Protein AF-A0A2V7VTJ4-F1 (afdb_monomer)

Solvent-accessible surface area (backbone atoms only — not comparable to full-atom values): 4574 Å² total; per-residue (Å²): 130,72,68,74,44,73,48,81,47,65,38,90,84,77,66,50,44,30,33,44,32,30,50,51,58,85,86,41,62,72,40,81,42,83,44,61,38,77,88,78,62,45,80,44,79,45,78,41,30,57,72,19,83,80,65,50,45,74,43,72,48,92,68,78,75,81,79,79,72,78,77,129

Foldseek 3Di:
DQDKDWDWDADPPPRFIKIKIFRDDPVAAWDWDWDAQPPPRDTDIDTDGPPRVVVIDIGGDDDDDPPPPPPD

Radius of gyration: 14.03 Å; Cα contacts (8 Å, 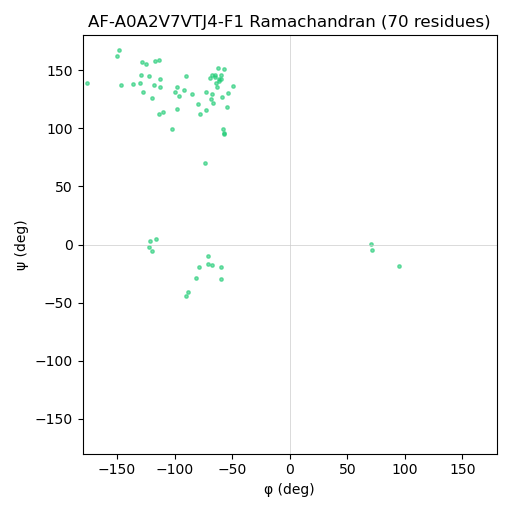|Δi|>4): 127; chains: 1; bounding box: 27×25×47 Å

Secondary structure (DSSP, 8-state):
-PPPEEEEEE-TTT--EEEEEE---TTSPEEEEEEE-TTT--EEEEEEETTGGGT-EEEE---PPP------

Structure (mmCIF, N/CA/C/O backbone):
data_AF-A0A2V7VTJ4-F1
#
_entry.id   AF-A0A2V7VTJ4-F1
#
loop_
_atom_site.group_PDB
_atom_site.id
_atom_site.type_symbol
_atom_site.label_atom_id
_atom_site.label_alt_id
_atom_site.label_comp_id
_atom_site.label_asym_id
_atom_site.label_entity_id
_atom_site.label_seq_id
_atom_site.pdbx_PDB_ins_code
_atom_site.Cartn_x
_atom_site.Cartn_y
_atom_site.Cartn_z
_atom_site.occupancy
_atom_site.B_iso_or_equiv
_atom_site.auth_seq_id
_atom_site.auth_comp_id
_atom_site.auth_asym_id
_atom_site.auth_atom_id
_atom_site.pdbx_PDB_model_num
ATOM 1 N N . MET A 1 1 ? 6.256 -12.719 -16.309 1.00 50.12 1 MET A N 1
ATOM 2 C CA . MET A 1 1 ? 5.017 -12.392 -15.572 1.00 50.12 1 MET A CA 1
ATOM 3 C C . MET A 1 1 ? 5.450 -11.708 -14.292 1.00 50.12 1 MET A C 1
ATOM 5 O O . MET A 1 1 ? 6.186 -12.335 -13.541 1.00 50.12 1 MET A O 1
ATOM 9 N N . ALA A 1 2 ? 5.111 -10.436 -14.083 1.00 59.56 2 ALA A N 1
ATOM 10 C CA . ALA A 1 2 ? 5.413 -9.783 -12.812 1.00 59.56 2 ALA A CA 1
ATOM 11 C C . ALA A 1 2 ? 4.571 -10.458 -11.718 1.00 59.56 2 ALA A C 1
ATOM 13 O O . ALA A 1 2 ? 3.351 -10.565 -11.856 1.00 59.56 2 ALA A O 1
ATOM 14 N N . ALA A 1 3 ? 5.222 -11.005 -10.692 1.00 74.31 3 ALA A N 1
ATOM 15 C CA . ALA A 1 3 ? 4.519 -11.585 -9.557 1.00 74.31 3 ALA A CA 1
ATOM 16 C C . ALA A 1 3 ? 3.812 -10.454 -8.800 1.00 74.31 3 ALA A C 1
ATOM 18 O O . ALA A 1 3 ? 4.441 -9.445 -8.487 1.00 74.31 3 ALA A O 1
ATOM 19 N N . ARG A 1 4 ? 2.514 -10.615 -8.525 1.00 81.56 4 ARG A N 1
ATOM 20 C CA . ARG A 1 4 ? 1.789 -9.690 -7.648 1.00 81.56 4 ARG A CA 1
ATOM 21 C C . ARG A 1 4 ? 2.382 -9.750 -6.244 1.00 81.56 4 ARG A C 1
ATOM 23 O O . ARG A 1 4 ? 2.648 -10.842 -5.742 1.00 81.56 4 ARG A O 1
ATOM 30 N N . ARG A 1 5 ? 2.577 -8.580 -5.647 1.00 85.62 5 ARG A N 1
ATOM 31 C CA . ARG A 1 5 ? 3.107 -8.371 -4.297 1.00 85.62 5 ARG A CA 1
ATOM 32 C C . ARG A 1 5 ? 2.046 -7.693 -3.442 1.00 85.62 5 ARG A C 1
ATOM 34 O O . ARG A 1 5 ? 1.119 -7.096 -3.993 1.00 85.62 5 ARG A O 1
ATOM 41 N N . ASN A 1 6 ? 2.178 -7.833 -2.130 1.00 87.88 6 ASN A N 1
ATOM 42 C CA . ASN A 1 6 ? 1.349 -7.155 -1.151 1.00 87.88 6 ASN A CA 1
ATOM 43 C C . ASN A 1 6 ? 2.181 -6.597 0.003 1.00 87.88 6 ASN A C 1
ATOM 45 O O . ASN A 1 6 ? 3.033 -7.288 0.565 1.00 87.88 6 ASN A O 1
ATOM 49 N N . GLU A 1 7 ? 1.840 -5.382 0.420 1.00 89.38 7 GLU A N 1
ATOM 50 C CA . GLU A 1 7 ? 2.346 -4.761 1.638 1.00 89.38 7 GLU A CA 1
ATOM 51 C C . GLU A 1 7 ? 1.210 -4.602 2.654 1.00 89.38 7 GLU A C 1
ATOM 53 O O . GLU A 1 7 ? 0.097 -4.193 2.316 1.00 89.38 7 GLU A O 1
ATOM 58 N N . GLN A 1 8 ? 1.477 -4.938 3.919 1.00 92.00 8 GLN A N 1
ATOM 59 C CA . GLN A 1 8 ? 0.501 -4.794 4.999 1.00 92.00 8 GLN A CA 1
ATOM 60 C C . GLN A 1 8 ? 0.648 -3.441 5.687 1.00 92.00 8 GLN A C 1
ATOM 62 O O . GLN A 1 8 ? 1.738 -3.061 6.114 1.00 92.00 8 GLN A O 1
ATOM 67 N N . HIS A 1 9 ? -0.475 -2.761 5.883 1.00 92.12 9 HIS A N 1
ATOM 68 C CA . HIS A 1 9 ? -0.548 -1.453 6.517 1.00 92.12 9 HIS A CA 1
ATOM 69 C C . HIS A 1 9 ? -1.574 -1.445 7.649 1.00 92.12 9 HIS A C 1
ATOM 71 O O . HIS A 1 9 ? -2.513 -2.247 7.695 1.00 92.12 9 HIS A O 1
ATOM 77 N N . ARG A 1 10 ? -1.397 -0.504 8.580 1.00 92.06 10 ARG A N 1
ATOM 78 C CA . ARG A 1 10 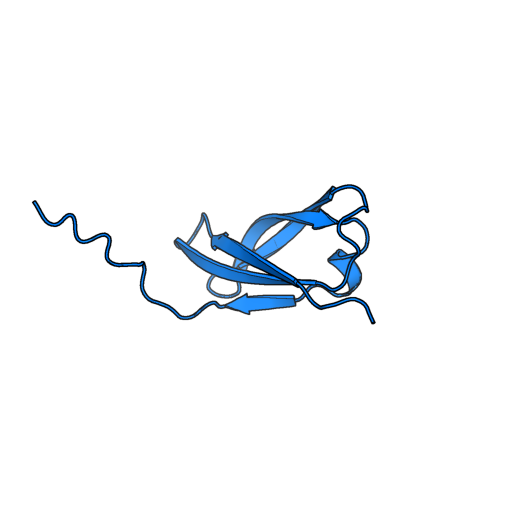? -2.340 -0.240 9.669 1.00 92.06 10 ARG A CA 1
ATOM 79 C C . ARG A 1 10 ? -2.842 1.193 9.552 1.00 92.06 10 ARG A C 1
ATOM 81 O O . ARG A 1 10 ? -2.055 2.135 9.514 1.00 92.06 10 ARG A O 1
ATOM 88 N N . CYS A 1 11 ? -4.160 1.358 9.512 1.00 90.75 11 CYS A N 1
ATOM 89 C CA . CYS A 1 11 ? -4.773 2.674 9.423 1.00 90.75 11 CYS A CA 1
ATOM 90 C C . CYS A 1 11 ? -4.543 3.463 10.726 1.00 90.75 11 CYS A C 1
ATOM 92 O O . CYS A 1 11 ? -4.960 2.993 11.786 1.00 90.75 11 CYS A O 1
ATOM 94 N N . PRO A 1 12 ? -3.974 4.681 10.676 1.00 89.94 12 PRO A N 1
ATOM 95 C CA . PRO A 1 12 ? -3.740 5.500 11.866 1.00 89.94 12 PRO A CA 1
ATOM 96 C C . PRO A 1 12 ? -5.034 6.069 12.467 1.00 89.94 12 PRO A C 1
ATOM 98 O O . PRO A 1 12 ? -5.035 6.501 13.612 1.00 89.94 12 PRO A O 1
ATOM 101 N N . HIS A 1 13 ? -6.139 6.067 11.712 1.00 91.25 13 HIS A N 1
ATOM 102 C CA . HIS A 1 13 ? -7.419 6.621 12.159 1.00 91.25 13 HIS A CA 1
ATOM 103 C C . HIS A 1 13 ? -8.292 5.616 12.916 1.00 91.25 13 HIS A C 1
ATOM 105 O O . HIS A 1 13 ? -8.937 5.985 13.889 1.00 91.25 13 HIS A O 1
ATOM 111 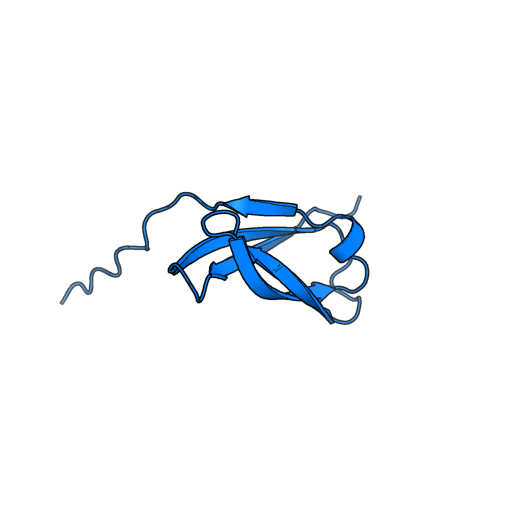N N . CYS A 1 14 ? -8.354 4.363 12.454 1.00 90.44 14 CYS A N 1
ATOM 112 C CA . CYS A 1 14 ? -9.232 3.339 13.038 1.00 90.44 14 CYS A CA 1
ATOM 113 C C . CYS A 1 14 ? -8.494 2.089 13.533 1.00 90.44 14 CYS A C 1
ATOM 115 O O . CYS A 1 14 ? -9.136 1.163 14.016 1.00 90.44 14 CYS A O 1
ATOM 117 N N . GLY A 1 15 ? -7.171 2.007 13.358 1.00 89.75 15 GLY A N 1
ATOM 118 C CA . GLY A 1 15 ? -6.364 0.849 13.756 1.00 89.75 15 GLY A CA 1
ATOM 119 C C . GLY A 1 15 ? -6.554 -0.406 12.895 1.00 89.75 15 GLY A C 1
ATOM 120 O O . GLY A 1 15 ? -5.830 -1.381 13.085 1.00 89.75 15 GLY A O 1
ATOM 121 N N . SER A 1 16 ? -7.482 -0.396 11.931 1.00 90.00 16 SER A N 1
ATOM 122 C CA . SER A 1 16 ? -7.730 -1.547 11.055 1.00 90.00 16 SER A CA 1
ATOM 123 C C . SER A 1 16 ? -6.526 -1.851 10.166 1.00 90.00 16 SER A C 1
ATOM 125 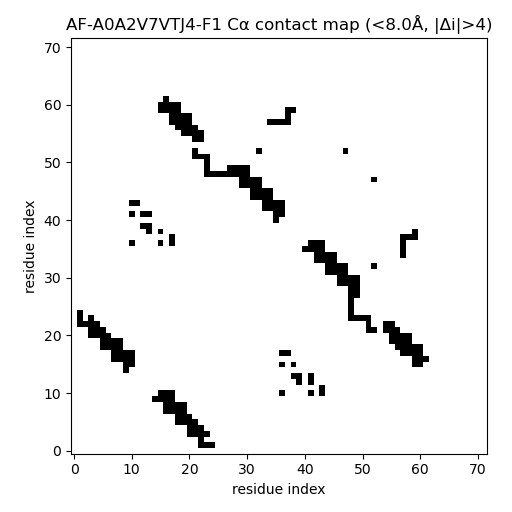O O . SER A 1 16 ? -5.842 -0.940 9.687 1.00 90.00 16 SER A O 1
ATOM 127 N N . ARG A 1 17 ? -6.295 -3.141 9.919 1.00 92.25 17 ARG A N 1
ATOM 128 C CA . ARG A 1 17 ? -5.259 -3.635 9.008 1.00 92.25 17 ARG A CA 1
ATOM 129 C C . ARG A 1 17 ? -5.815 -3.782 7.598 1.00 92.25 17 ARG A C 1
ATOM 131 O O . ARG A 1 17 ? -6.975 -4.147 7.409 1.00 92.25 17 ARG A O 1
ATOM 138 N N . PHE A 1 18 ? -4.976 -3.503 6.617 1.00 92.50 18 PHE A N 1
ATOM 139 C CA . PHE A 1 18 ? -5.296 -3.677 5.209 1.00 92.50 18 PHE A CA 1
ATOM 140 C C . PHE A 1 18 ? -4.033 -4.004 4.422 1.00 92.50 18 PHE A C 1
ATOM 142 O O . PHE A 1 18 ? -2.919 -3.780 4.895 1.00 92.50 18 PHE A O 1
ATOM 149 N N . GLU A 1 19 ? -4.221 -4.545 3.230 1.00 93.75 19 GLU A N 1
ATOM 150 C CA . GLU A 1 19 ? -3.150 -4.869 2.300 1.00 93.75 19 GLU A CA 1
ATOM 151 C C . GLU A 1 19 ? -3.242 -3.981 1.075 1.00 93.75 19 GLU A C 1
ATOM 153 O O . GLU A 1 19 ? -4.337 -3.684 0.594 1.00 93.75 19 GLU A O 1
ATOM 158 N N . VAL A 1 20 ? -2.083 -3.577 0.570 1.00 93.44 20 VAL A N 1
ATOM 159 C CA . VAL A 1 20 ? -1.955 -2.909 -0.717 1.00 93.44 20 VAL A CA 1
ATOM 160 C C . VAL A 1 20 ? -1.267 -3.875 -1.665 1.00 93.44 20 VAL A C 1
ATOM 162 O O . VAL A 1 20 ? -0.129 -4.262 -1.444 1.00 93.44 20 VAL A O 1
ATOM 165 N N . TRP A 1 21 ? -1.987 -4.308 -2.693 1.00 93.50 21 TRP A N 1
ATOM 166 C CA . TRP A 1 21 ? -1.512 -5.236 -3.711 1.00 93.50 21 TRP A CA 1
ATOM 167 C C . TRP A 1 21 ? -1.065 -4.476 -4.952 1.00 93.50 21 TRP A C 1
ATOM 169 O O . TRP A 1 21 ? -1.824 -3.635 -5.425 1.00 93.50 21 TRP A O 1
ATOM 179 N N . HIS A 1 22 ? 0.081 -4.817 -5.542 1.00 92.00 22 HIS A N 1
ATOM 180 C CA . HIS A 1 22 ? 0.534 -4.243 -6.816 1.00 92.00 22 HIS A CA 1
ATOM 181 C C . HIS A 1 22 ? 1.360 -5.234 -7.651 1.00 92.00 22 HIS A C 1
ATOM 183 O O . HIS A 1 22 ? 1.773 -6.295 -7.176 1.00 92.00 22 HIS A O 1
ATOM 189 N N . SER A 1 23 ? 1.597 -4.907 -8.925 1.00 89.12 23 SER A N 1
ATOM 190 C CA . SER A 1 23 ? 2.422 -5.712 -9.842 1.00 89.12 23 SER A CA 1
ATOM 191 C C . SER A 1 23 ? 3.690 -5.012 -10.345 1.00 89.12 23 SER A C 1
ATOM 193 O O . SER A 1 23 ? 4.413 -5.582 -11.161 1.00 89.12 23 SER A O 1
ATOM 195 N N . ALA A 1 24 ? 3.984 -3.806 -9.846 1.00 86.19 24 ALA A N 1
ATOM 196 C CA . ALA A 1 24 ? 5.196 -3.068 -10.200 1.00 86.19 24 ALA A CA 1
ATOM 197 C C . ALA A 1 24 ? 6.503 -3.785 -9.807 1.00 86.19 24 ALA A C 1
ATOM 199 O O . ALA A 1 24 ? 6.556 -4.554 -8.841 1.00 86.19 24 ALA A O 1
ATOM 200 N N . ASP A 1 25 ? 7.561 -3.503 -10.570 1.00 81.69 25 ASP A N 1
ATOM 201 C CA . ASP A 1 25 ? 8.903 -4.023 -10.323 1.00 81.69 25 ASP A CA 1
ATOM 202 C C . ASP A 1 25 ? 9.536 -3.324 -9.103 1.00 81.69 25 ASP A C 1
ATOM 204 O O . ASP A 1 25 ? 9.496 -2.096 -9.020 1.00 81.69 25 ASP A O 1
ATOM 208 N N . PRO A 1 26 ? 10.117 -4.063 -8.140 1.00 77.50 26 PRO A N 1
ATOM 209 C CA . PRO A 1 26 ? 10.680 -3.477 -6.922 1.00 77.50 26 PRO A CA 1
ATOM 210 C C . PRO A 1 26 ? 11.970 -2.672 -7.151 1.00 77.50 26 PRO A C 1
ATOM 212 O O . PRO A 1 26 ? 12.448 -2.038 -6.213 1.00 77.50 26 PRO A O 1
ATOM 215 N N . VAL A 1 27 ? 12.569 -2.728 -8.347 1.00 84.44 27 VAL A N 1
ATOM 216 C CA . VAL A 1 27 ? 13.751 -1.926 -8.703 1.00 84.44 27 VAL A CA 1
ATOM 217 C C . VAL A 1 27 ? 13.360 -0.484 -9.049 1.00 84.44 27 VAL A C 1
ATOM 219 O O . VAL A 1 27 ? 14.205 0.412 -8.991 1.00 84.44 27 VAL A O 1
ATOM 222 N N . GLU A 1 28 ? 12.088 -0.235 -9.371 1.00 86.56 28 GLU A N 1
ATOM 223 C CA . GLU A 1 28 ? 11.590 1.117 -9.607 1.00 86.56 28 GLU A CA 1
ATOM 224 C C . GLU A 1 28 ? 11.657 1.966 -8.324 1.00 86.56 28 GLU A C 1
ATOM 226 O O . GLU A 1 28 ? 11.446 1.458 -7.218 1.00 86.56 28 GLU A O 1
ATOM 231 N N . PRO A 1 29 ? 11.924 3.280 -8.443 1.00 88.94 29 PRO A N 1
ATOM 232 C CA . PRO A 1 29 ? 11.971 4.164 -7.287 1.00 88.94 29 PRO A CA 1
ATOM 233 C C . PRO A 1 29 ? 10.616 4.199 -6.577 1.00 88.94 29 PRO A C 1
ATOM 235 O O . PRO A 1 29 ? 9.569 4.249 -7.224 1.00 88.94 29 PRO A O 1
ATOM 238 N N . ALA A 1 30 ? 10.638 4.219 -5.246 1.00 90.56 30 ALA A N 1
ATOM 239 C CA . ALA A 1 30 ? 9.426 4.357 -4.452 1.00 90.56 30 ALA A CA 1
ATOM 240 C C . ALA A 1 30 ? 8.826 5.767 -4.585 1.00 90.56 30 ALA A C 1
ATOM 242 O O . ALA A 1 30 ? 9.546 6.766 -4.660 1.00 90.56 30 ALA A O 1
ATOM 243 N N . VAL A 1 31 ? 7.499 5.835 -4.592 1.00 93.38 31 VAL A N 1
ATOM 244 C CA . VAL A 1 31 ? 6.691 7.052 -4.570 1.00 93.38 31 VAL A CA 1
ATOM 245 C C . VAL A 1 31 ? 5.644 6.939 -3.470 1.00 93.38 31 VAL A C 1
ATOM 247 O O . VAL A 1 31 ? 5.121 5.857 -3.206 1.00 93.38 31 VAL A O 1
ATOM 250 N N . ASP A 1 32 ? 5.328 8.067 -2.843 1.00 94.75 32 ASP A N 1
ATOM 251 C CA . ASP A 1 32 ? 4.281 8.136 -1.831 1.00 94.75 32 ASP A CA 1
ATOM 252 C C . ASP A 1 32 ? 2.915 8.338 -2.489 1.00 94.75 32 ASP A C 1
ATOM 254 O O . ASP A 1 32 ? 2.723 9.238 -3.313 1.00 94.75 32 ASP A O 1
ATOM 258 N N . VAL A 1 33 ? 1.956 7.498 -2.110 1.00 93.12 33 VAL A N 1
ATOM 259 C CA . VAL A 1 33 ? 0.597 7.483 -2.653 1.00 93.12 33 VAL A CA 1
ATOM 260 C C . VAL A 1 33 ? -0.397 7.546 -1.500 1.00 93.12 33 VAL A C 1
ATOM 262 O O . VAL A 1 33 ? -0.303 6.782 -0.539 1.00 93.12 33 VAL A O 1
ATOM 265 N N . GLU A 1 34 ? -1.375 8.449 -1.588 1.00 94.38 34 GLU A N 1
ATOM 266 C CA . GLU A 1 34 ? -2.497 8.469 -0.647 1.00 94.38 34 GLU A CA 1
ATOM 267 C C . GLU A 1 34 ? -3.523 7.396 -1.036 1.00 94.38 34 GLU A C 1
ATOM 269 O O . GLU A 1 34 ? -4.103 7.425 -2.122 1.00 94.38 34 GLU A O 1
ATOM 274 N N . VAL A 1 35 ? -3.786 6.473 -0.116 1.00 93.75 35 VAL A N 1
ATOM 275 C CA . VAL A 1 35 ? -4.850 5.473 -0.204 1.00 93.75 35 VAL A CA 1
ATOM 2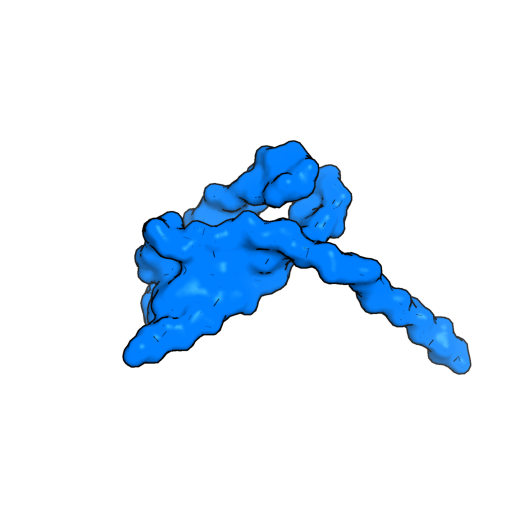76 C C . VAL A 1 35 ? -5.913 5.726 0.859 1.00 93.75 35 VAL A C 1
ATOM 278 O O . VAL A 1 35 ? -5.680 6.374 1.881 1.00 93.75 35 VAL A O 1
ATOM 281 N N . ARG A 1 36 ? -7.115 5.202 0.627 1.00 94.69 36 ARG A N 1
ATOM 282 C CA . ARG A 1 36 ? -8.220 5.271 1.588 1.00 94.69 36 ARG A CA 1
ATOM 283 C C . ARG A 1 36 ? -8.321 3.951 2.330 1.00 94.69 36 ARG A C 1
ATOM 285 O O . ARG A 1 36 ? -8.341 2.893 1.709 1.00 94.69 36 ARG A O 1
ATOM 292 N N . CYS A 1 37 ? -8.405 4.015 3.657 1.00 92.88 37 CYS A N 1
ATOM 293 C CA . CYS A 1 37 ? -8.629 2.828 4.468 1.00 92.88 37 CYS A CA 1
ATOM 294 C C . CYS A 1 37 ? -9.953 2.163 4.055 1.00 92.88 37 CYS A C 1
ATOM 296 O O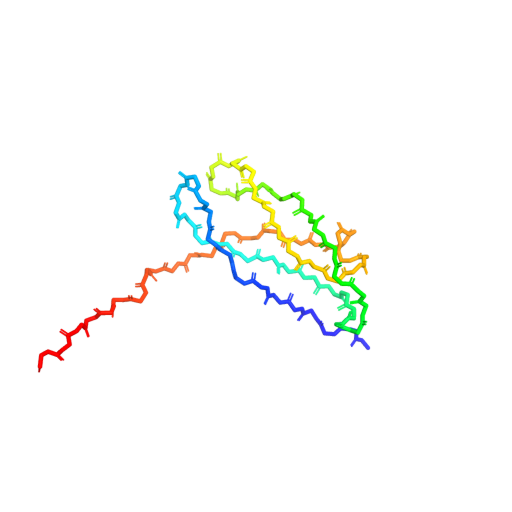 . CYS A 1 37 ? -10.988 2.834 4.097 1.00 92.88 37 CYS A O 1
ATOM 298 N N . PRO A 1 38 ? -9.963 0.859 3.727 1.00 92.38 38 PRO A N 1
ATOM 299 C CA . PRO A 1 38 ? -11.179 0.174 3.295 1.00 92.38 38 PRO A CA 1
ATOM 300 C C . PRO A 1 38 ? -12.223 0.046 4.417 1.00 92.38 38 PRO A C 1
ATOM 302 O O . PRO A 1 38 ? -13.394 -0.174 4.132 1.00 92.38 38 PRO A O 1
ATOM 305 N N . CYS A 1 39 ? -11.824 0.216 5.685 1.00 90.88 39 CYS A N 1
ATOM 306 C CA . CYS A 1 39 ? -12.725 0.119 6.835 1.00 90.8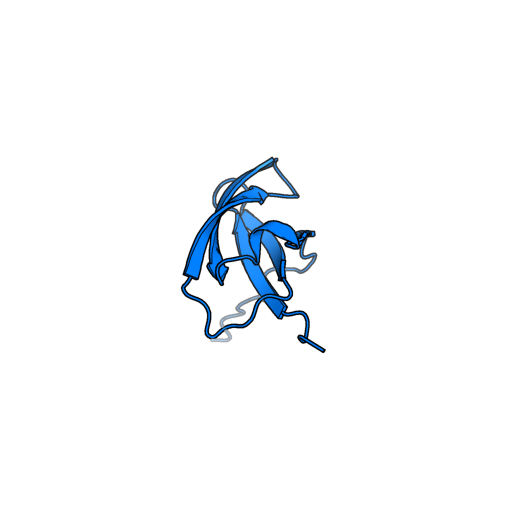8 39 CYS A CA 1
ATOM 307 C C . CYS A 1 39 ? -13.375 1.457 7.219 1.00 90.88 39 CYS A C 1
ATOM 309 O O . CYS A 1 39 ? -14.565 1.489 7.514 1.00 90.88 39 CYS A O 1
ATOM 311 N N . CYS A 1 40 ? -12.613 2.559 7.255 1.00 92.38 40 CYS A N 1
ATOM 312 C CA . CYS A 1 40 ? -13.113 3.857 7.739 1.00 92.38 40 CYS A CA 1
ATOM 313 C C . CYS A 1 40 ? -13.065 4.997 6.709 1.00 92.38 40 CYS A C 1
ATOM 315 O O . CYS A 1 40 ? -13.497 6.105 7.016 1.00 92.38 40 CYS A O 1
ATOM 317 N N . GLY A 1 41 ? -12.493 4.777 5.521 1.00 94.00 41 GLY A N 1
ATOM 318 C CA . GLY A 1 41 ? -12.297 5.815 4.499 1.00 94.00 41 GLY A CA 1
ATOM 319 C C . GLY A 1 41 ? -11.236 6.873 4.842 1.00 94.00 41 GLY A C 1
ATOM 320 O O . GLY A 1 41 ? -10.998 7.786 4.047 1.00 94.00 41 GLY A O 1
ATOM 321 N N . GLY A 1 42 ? -10.584 6.765 6.004 1.00 94.06 42 GLY A N 1
ATOM 322 C CA . GLY A 1 42 ? -9.516 7.673 6.421 1.00 94.06 42 GLY A CA 1
ATOM 323 C C . GLY A 1 42 ? -8.320 7.627 5.459 1.00 94.06 42 GLY A C 1
ATOM 324 O O . GLY A 1 42 ? -8.002 6.543 4.957 1.00 94.06 42 GLY A O 1
ATOM 325 N N . PRO A 1 43 ? -7.671 8.771 5.178 1.00 94.69 43 PRO A N 1
ATOM 326 C CA . PRO A 1 43 ? -6.487 8.809 4.326 1.00 94.69 43 PRO A CA 1
ATOM 327 C C . PRO A 1 43 ? -5.303 8.099 4.999 1.00 94.69 43 PRO A C 1
ATOM 329 O O . PRO A 1 43 ? -5.143 8.126 6.220 1.00 94.69 43 PRO A O 1
ATOM 332 N N . HIS A 1 44 ? -4.461 7.452 4.202 1.00 94.00 44 HIS A N 1
ATOM 333 C CA . HIS A 1 44 ? -3.197 6.868 4.637 1.00 94.00 44 HIS A CA 1
ATOM 334 C C . HIS A 1 44 ? -2.182 6.965 3.503 1.00 94.00 44 HIS A C 1
ATOM 336 O O . HIS A 1 44 ? -2.528 6.707 2.356 1.00 94.00 44 HIS A O 1
ATOM 342 N N . VAL A 1 45 ? -0.940 7.326 3.811 1.00 94.44 45 VAL A N 1
ATOM 343 C CA . VAL A 1 45 ? 0.130 7.397 2.811 1.00 94.44 45 VAL A CA 1
ATOM 344 C C . VAL A 1 45 ? 0.921 6.097 2.844 1.00 94.44 45 VAL A C 1
ATOM 346 O O . VAL A 1 45 ? 1.356 5.671 3.914 1.00 94.44 45 VAL A O 1
ATOM 349 N N . VAL A 1 46 ? 1.091 5.477 1.679 1.00 92.44 46 VAL A N 1
ATOM 350 C CA . VAL A 1 46 ? 1.901 4.269 1.481 1.00 92.44 46 VAL A CA 1
ATOM 351 C C . VAL A 1 46 ? 2.987 4.543 0.449 1.00 92.44 46 VAL A C 1
ATOM 353 O O . VAL A 1 46 ? 2.754 5.280 -0.507 1.00 92.44 46 VAL A O 1
ATOM 356 N N . SER A 1 47 ? 4.163 3.948 0.632 1.00 92.88 47 SER A N 1
ATOM 357 C CA . SER A 1 47 ? 5.261 4.052 -0.329 1.00 92.88 47 SER A CA 1
ATOM 358 C C . SER A 1 47 ? 5.264 2.814 -1.224 1.00 92.88 47 SER A C 1
ATOM 360 O O . SER A 1 47 ? 5.468 1.704 -0.736 1.00 92.88 47 SER A O 1
ATOM 362 N N . LEU A 1 48 ? 5.039 3.004 -2.523 1.00 90.50 48 LEU A N 1
ATOM 363 C CA . LEU A 1 48 ? 4.972 1.933 -3.525 1.00 90.50 48 LEU A CA 1
ATOM 364 C C . LEU A 1 48 ? 5.965 2.205 -4.658 1.00 90.50 48 LEU A C 1
ATOM 366 O O . LEU A 1 48 ? 6.288 3.367 -4.902 1.00 90.50 48 LEU A O 1
ATOM 370 N N . PRO A 1 49 ? 6.440 1.190 -5.400 1.00 91.00 49 PRO A N 1
ATOM 371 C CA . PRO A 1 49 ? 7.255 1.434 -6.585 1.00 91.00 49 PRO A CA 1
ATOM 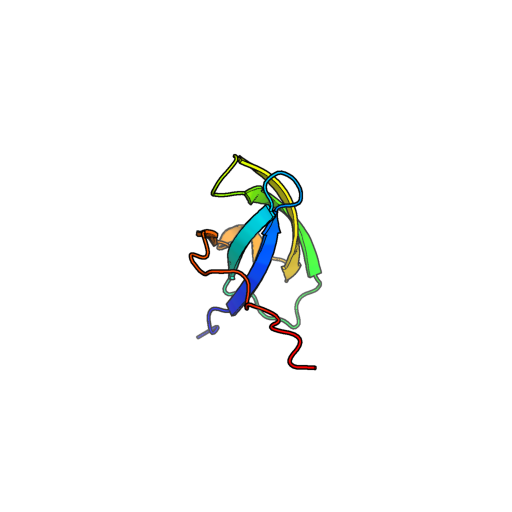372 C C . PRO A 1 49 ? 6.491 2.267 -7.619 1.00 91.00 49 PRO A C 1
ATOM 374 O O . PRO A 1 49 ? 5.287 2.091 -7.819 1.00 91.00 49 PRO A O 1
ATOM 377 N N . ARG A 1 50 ? 7.190 3.170 -8.305 1.00 89.44 50 ARG A N 1
ATOM 378 C CA . ARG A 1 50 ? 6.594 4.043 -9.319 1.00 89.44 50 ARG A CA 1
ATOM 379 C C . ARG A 1 50 ? 5.834 3.233 -10.374 1.00 89.44 50 ARG A C 1
ATOM 381 O O . ARG A 1 50 ? 6.365 2.300 -10.968 1.00 89.44 50 ARG A O 1
ATOM 388 N N . GLY A 1 51 ? 4.596 3.634 -10.652 1.00 88.56 51 GLY A N 1
ATOM 389 C CA . GLY A 1 51 ? 3.705 2.962 -11.593 1.00 88.56 51 GLY A CA 1
ATOM 390 C C . GLY A 1 51 ? 2.751 1.963 -10.934 1.00 88.56 51 GLY A C 1
ATOM 391 O O . GLY A 1 51 ? 1.722 1.673 -11.545 1.00 88.56 51 GLY A O 1
ATOM 392 N N . ALA A 1 52 ? 3.034 1.506 -9.706 1.00 89.38 52 ALA A N 1
ATOM 393 C CA . ALA A 1 52 ? 2.149 0.634 -8.929 1.00 89.38 52 ALA A CA 1
ATOM 394 C C . ALA A 1 52 ? 0.786 1.279 -8.654 1.00 89.38 52 ALA A C 1
ATOM 396 O O . ALA A 1 52 ? -0.223 0.583 -8.577 1.00 89.38 52 ALA A O 1
ATOM 397 N N . GLU A 1 53 ? 0.722 2.611 -8.556 1.00 87.88 53 GLU A N 1
ATOM 398 C CA . GLU A 1 53 ? -0.514 3.350 -8.285 1.00 87.88 53 GLU A CA 1
ATOM 399 C C . GLU A 1 53 ? -1.603 3.131 -9.349 1.00 87.88 53 GLU A C 1
ATOM 401 O O . GLU A 1 53 ? -2.781 3.381 -9.097 1.00 87.88 53 GLU A O 1
ATOM 406 N N . LYS A 1 54 ? -1.222 2.656 -10.544 1.00 87.56 54 LYS A N 1
ATOM 407 C CA . LYS A 1 54 ? -2.132 2.422 -11.674 1.00 87.56 54 LYS A CA 1
ATOM 408 C C . LYS A 1 54 ? -2.888 1.102 -11.572 1.00 87.56 54 LYS A C 1
ATOM 410 O O . LYS A 1 54 ? -3.982 0.990 -12.122 1.00 87.56 54 LYS A O 1
ATOM 415 N N . ASP A 1 55 ? -2.298 0.104 -10.921 1.00 89.56 55 ASP A N 1
ATOM 416 C CA . ASP A 1 55 ? -2.864 -1.238 -10.775 1.00 89.56 55 ASP A CA 1
ATOM 417 C C . ASP A 1 55 ? -3.058 -1.662 -9.314 1.00 89.56 55 ASP A C 1
ATOM 419 O O . ASP A 1 55 ? -3.512 -2.785 -9.067 1.00 89.56 55 ASP A O 1
ATOM 423 N N . MET A 1 56 ? -2.756 -0.766 -8.365 1.00 91.31 56 MET A N 1
ATOM 424 C CA . MET A 1 56 ? -2.866 -1.058 -6.945 1.00 91.31 56 MET A CA 1
ATOM 425 C C . MET A 1 56 ? -4.293 -1.431 -6.535 1.00 91.31 56 MET A C 1
ATOM 427 O O . MET A 1 56 ? -5.283 -0.898 -7.049 1.00 91.31 56 MET A O 1
ATOM 431 N N . ARG A 1 57 ? -4.402 -2.331 -5.558 1.00 92.94 57 ARG A N 1
ATOM 432 C CA . ARG A 1 57 ? -5.666 -2.676 -4.897 1.00 92.94 57 ARG A CA 1
ATOM 433 C C . ARG A 1 57 ? -5.496 -2.627 -3.397 1.00 92.94 57 ARG A C 1
ATOM 435 O O . ARG A 1 57 ? -4.478 -3.069 -2.885 1.00 92.94 57 ARG A O 1
ATOM 442 N N . VAL A 1 58 ? -6.501 -2.095 -2.718 1.00 93.44 58 VAL A N 1
ATOM 443 C CA . VAL A 1 58 ? -6.508 -1.968 -1.266 1.00 93.44 58 VAL A CA 1
ATOM 444 C C . VAL A 1 58 ? -7.601 -2.871 -0.728 1.00 93.44 58 VAL A C 1
ATOM 446 O O . VAL A 1 58 ? -8.781 -2.609 -0.959 1.00 93.44 58 VAL A O 1
ATOM 449 N N . ASP A 1 59 ? -7.208 -3.918 -0.017 1.00 92.75 59 ASP A N 1
ATOM 450 C CA . ASP A 1 59 ? -8.127 -4.921 0.511 1.00 92.75 59 ASP A CA 1
ATOM 451 C C . ASP A 1 59 ? -8.066 -4.932 2.046 1.00 92.75 59 ASP A C 1
ATOM 453 O O . ASP A 1 59 ? -6.982 -4.825 2.628 1.00 92.75 59 ASP A O 1
ATOM 457 N N . PRO A 1 60 ? -9.212 -5.023 2.746 1.00 89.56 60 PRO A N 1
ATOM 458 C CA . PRO A 1 60 ? -9.206 -5.175 4.194 1.00 89.56 60 PRO A CA 1
ATOM 459 C C . PRO A 1 60 ? -8.549 -6.509 4.556 1.00 89.56 60 PRO A C 1
ATOM 461 O O . PRO A 1 60 ? -8.821 -7.527 3.922 1.00 89.56 60 PRO A O 1
ATOM 464 N N . LEU A 1 61 ? -7.719 -6.516 5.600 1.00 86.50 61 LEU A N 1
ATOM 465 C CA . LEU A 1 61 ? -7.085 -7.738 6.082 1.00 86.50 61 LEU A CA 1
ATOM 466 C C . LEU A 1 61 ? -7.810 -8.221 7.345 1.00 86.50 61 LEU A C 1
ATOM 468 O O . LEU A 1 61 ? -7.558 -7.683 8.429 1.00 86.50 61 LEU A O 1
ATOM 472 N N . PRO A 1 62 ? -8.724 -9.205 7.243 1.00 69.88 62 PRO A N 1
ATOM 473 C CA . PRO A 1 62 ? -9.363 -9.781 8.413 1.00 69.88 62 PRO A CA 1
ATOM 474 C C . PRO A 1 62 ? -8.357 -10.663 9.157 1.00 69.88 62 PRO A C 1
ATOM 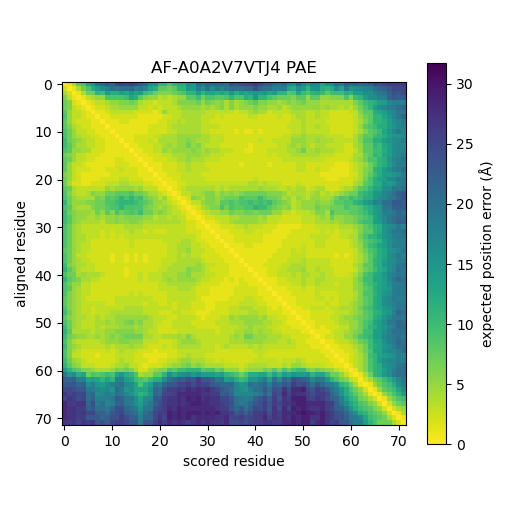476 O O . PRO A 1 62 ? -7.900 -11.684 8.651 1.00 69.88 62 PRO A O 1
ATOM 479 N N . GLY A 1 63 ? -8.016 -10.281 10.381 1.00 60.53 63 GLY A N 1
ATOM 480 C CA . GLY A 1 63 ? -7.226 -11.116 11.276 1.00 60.53 63 GLY A CA 1
ATOM 481 C C . GLY A 1 63 ? -7.079 -10.455 12.643 1.00 60.53 63 GLY A C 1
ATOM 482 O O . GLY A 1 63 ? -6.889 -9.235 12.689 1.00 60.53 63 GLY A O 1
ATOM 483 N N . PRO A 1 64 ? -7.178 -11.215 13.749 1.00 53.53 64 PRO A N 1
ATOM 484 C CA . PRO A 1 64 ? -6.880 -10.680 15.069 1.00 53.53 64 PRO A CA 1
ATOM 485 C C . PRO A 1 64 ? -5.448 -10.127 15.085 1.00 53.53 64 PRO A C 1
ATOM 487 O O . PRO A 1 64 ? -4.575 -10.574 14.329 1.00 53.53 64 PRO A O 1
ATOM 490 N N . GLU A 1 65 ? -5.201 -9.122 15.924 1.00 56.69 65 GLU A N 1
ATOM 491 C CA . GLU A 1 65 ? -3.829 -8.805 16.327 1.00 56.69 65 GLU A CA 1
ATOM 492 C C . GLU A 1 65 ? -3.177 -10.126 16.770 1.00 56.69 65 GLU A C 1
ATOM 494 O O . GLU A 1 65 ? -3.867 -10.926 17.410 1.00 56.69 65 GLU A O 1
ATOM 499 N N . PRO A 1 66 ? -1.919 -10.442 16.398 1.00 54.38 66 PRO A N 1
ATOM 500 C CA . PRO A 1 66 ? -1.253 -11.536 17.080 1.00 54.38 66 PRO A CA 1
ATOM 501 C C . PRO A 1 66 ? -1.328 -11.196 18.565 1.00 54.38 66 PRO A C 1
ATOM 503 O O . PRO A 1 66 ? -0.863 -10.132 18.975 1.00 54.38 66 PRO A O 1
ATOM 506 N N . ASP A 1 67 ? -1.995 -12.056 19.329 1.00 49.19 67 ASP A N 1
ATOM 507 C CA . ASP A 1 67 ? -1.942 -12.041 20.778 1.00 49.19 67 ASP A CA 1
ATOM 508 C C . ASP A 1 67 ? -0.459 -12.197 21.101 1.00 49.19 67 ASP A C 1
ATOM 510 O O . ASP A 1 67 ? 0.104 -13.291 21.024 1.00 49.19 67 ASP A O 1
ATOM 514 N N . THR A 1 68 ? 0.241 -11.085 21.324 1.00 54.97 68 THR A N 1
ATOM 515 C CA . THR A 1 68 ? 1.562 -11.128 21.936 1.00 54.97 68 THR A CA 1
ATOM 516 C C . THR A 1 68 ? 1.310 -11.446 23.397 1.00 54.97 68 THR A C 1
ATOM 518 O O . THR A 1 68 ? 1.440 -10.583 24.264 1.00 54.97 68 THR A O 1
ATOM 521 N N . GLY A 1 69 ? 0.885 -12.685 23.643 1.00 47.19 69 GLY A N 1
ATOM 522 C CA . GLY A 1 69 ? 0.971 -13.330 24.927 1.00 47.19 69 GLY A CA 1
ATOM 523 C C . GLY A 1 69 ? 2.440 -13.309 25.307 1.00 47.19 69 GLY A C 1
ATOM 524 O O . GLY A 1 69 ? 3.233 -14.134 24.856 1.00 47.19 69 GLY A O 1
ATOM 525 N N . VAL A 1 70 ? 2.812 -12.301 26.090 1.00 55.91 70 VAL A N 1
ATOM 526 C CA . VAL A 1 70 ? 3.969 -12.379 26.968 1.00 55.91 70 VAL A CA 1
ATOM 527 C C . VAL A 1 70 ? 3.679 -13.567 27.877 1.00 55.91 70 VAL A C 1
ATOM 529 O O . VAL A 1 70 ? 2.865 -13.473 28.792 1.00 55.91 70 VAL A O 1
ATOM 532 N N . VAL A 1 71 ? 4.263 -14.715 27.550 1.00 56.75 71 VAL A N 1
ATOM 533 C CA . VAL A 1 71 ? 4.444 -15.780 28.528 1.00 56.75 71 VAL A CA 1
ATOM 534 C C . VAL A 1 71 ? 5.635 -15.358 29.383 1.00 56.75 71 VAL A C 1
ATOM 536 O O . VAL A 1 71 ? 6.736 -15.187 28.862 1.00 56.75 71 VAL A O 1
ATOM 539 N N . ASP A 1 72 ? 5.329 -15.061 30.645 1.00 57.09 72 ASP A N 1
ATOM 540 C CA . ASP A 1 72 ? 6.264 -14.812 31.749 1.00 57.09 72 ASP A CA 1
ATOM 541 C C . ASP A 1 72 ? 7.309 -15.936 31.879 1.00 57.09 72 ASP A C 1
ATOM 543 O O . ASP A 1 72 ? 6.920 -17.123 31.738 1.00 57.09 72 ASP A O 1
#

Sequence (72 aa):
MAARRNEQHRCPHCGSRFEVWHSADPVEPAVDVEVRCPCCGGPHVVSLPRGAEKDMRVDPLPGPEPDTGVVD

Nearest PDB structures (foldseek):
  3ujq-assembly1_D  TM=3.224E-01  e=5.669E+00  Lablab purpureus
  3ipv-assembly1_C  TM=3.282E-01  e=6.352E+00  Spatholobus parviflorus

pLDDT: mean 84.09, std 13.96, range [47.19, 94.75]

Mean predicted aligned error: 7.43 Å